Protein AF-A0A101I389-F1 (afdb_monomer)

Foldseek 3Di:
DDDAADEDPDACVPCVVVVVVQVPDPDAHHYEYEARRADPVVCVVCVVVPHDYHHHHHPVVVCCVPPND

Secondary structure (DSSP, 8-state):
---SEEEE-S-GGG-HHHHHHHTTSSS--EEEE-TT---HHHHHHHHHTT--EEES--HHHHHHHHH--

Structure (mmCIF, N/CA/C/O backbone):
data_AF-A0A101I389-F1
#
_entry.id   AF-A0A101I389-F1
#
loop_
_atom_site.group_PDB
_atom_site.id
_atom_site.type_symbol
_atom_site.label_atom_id
_atom_site.label_alt_id
_atom_site.label_comp_id
_atom_site.label_asym_id
_atom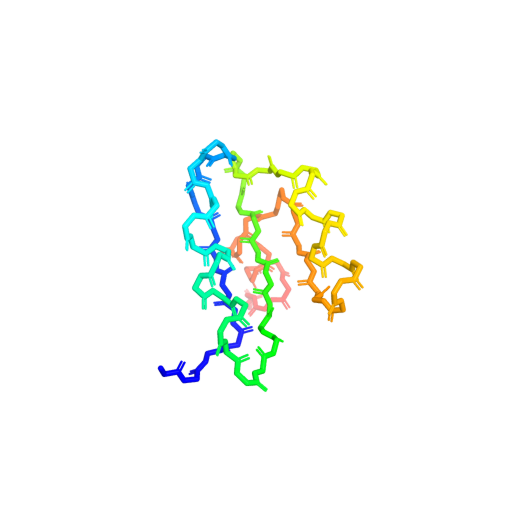_site.label_entity_id
_atom_site.label_seq_id
_atom_site.pdbx_PDB_ins_code
_atom_site.Cartn_x
_atom_site.Cartn_y
_atom_site.Cartn_z
_atom_site.occupancy
_atom_site.B_iso_or_equiv
_atom_site.auth_seq_id
_atom_site.auth_comp_id
_atom_site.auth_asym_id
_atom_site.auth_atom_id
_atom_site.pdbx_PDB_model_num
ATOM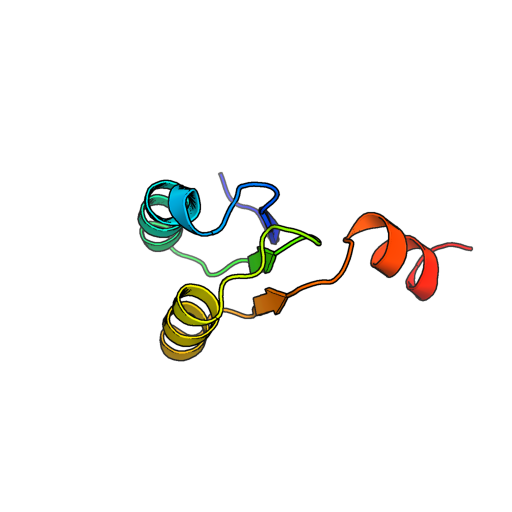 1 N N . ASP A 1 1 ? -15.149 -9.461 -4.461 1.00 69.50 1 ASP A N 1
ATOM 2 C CA . ASP A 1 1 ? -14.367 -10.599 -4.981 1.00 69.50 1 ASP A CA 1
ATOM 3 C C . ASP A 1 1 ? -13.047 -10.714 -4.254 1.00 69.50 1 ASP A C 1
ATOM 5 O O . ASP A 1 1 ? -12.537 -9.704 -3.783 1.00 69.50 1 ASP A O 1
ATOM 9 N N . LYS A 1 2 ? -12.538 -11.937 -4.105 1.00 90.25 2 LYS A N 1
ATOM 10 C CA . LYS A 1 2 ? -11.243 -12.186 -3.470 1.00 90.25 2 LYS A CA 1
ATOM 11 C C . LYS A 1 2 ? -10.129 -11.884 -4.470 1.00 90.25 2 LYS A C 1
ATOM 13 O O . LYS A 1 2 ? -10.201 -12.344 -5.607 1.00 90.25 2 LYS A O 1
ATOM 18 N N . PHE 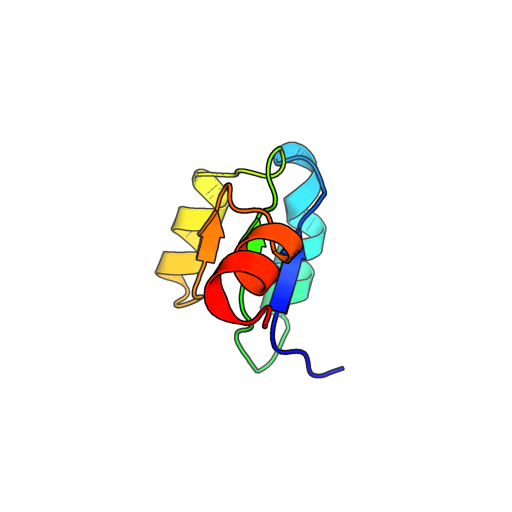A 1 3 ? -9.121 -11.134 -4.044 1.00 96.69 3 PHE A N 1
ATOM 19 C CA . PHE A 1 3 ? -7.943 -10.820 -4.846 1.00 96.69 3 PHE A CA 1
ATOM 20 C C . PHE A 1 3 ? -6.705 -10.764 -3.949 1.00 96.69 3 PHE A C 1
ATOM 22 O O . PHE A 1 3 ? -6.819 -10.538 -2.747 1.00 96.69 3 PHE A O 1
ATOM 29 N N . ASP A 1 4 ? -5.525 -10.965 -4.533 1.00 98.00 4 ASP A N 1
ATOM 30 C CA . ASP A 1 4 ? -4.281 -11.074 -3.762 1.00 98.00 4 ASP A CA 1
ATOM 31 C C . ASP A 1 4 ? -3.475 -9.768 -3.727 1.00 98.00 4 ASP A C 1
ATOM 33 O O . ASP A 1 4 ? -2.724 -9.541 -2.782 1.00 98.00 4 ASP A O 1
ATOM 37 N N . ILE A 1 5 ? -3.630 -8.892 -4.732 1.00 98.19 5 ILE A N 1
ATOM 38 C CA . ILE A 1 5 ? -2.877 -7.633 -4.860 1.00 98.19 5 ILE A CA 1
ATOM 39 C C . ILE A 1 5 ? -3.802 -6.472 -5.255 1.00 98.19 5 ILE A C 1
ATOM 41 O O . ILE A 1 5 ? -4.474 -6.526 -6.283 1.00 98.19 5 ILE A O 1
ATOM 45 N N . LEU A 1 6 ? -3.784 -5.392 -4.469 1.00 98.06 6 LEU A N 1
ATOM 46 C CA . LEU A 1 6 ? -4.308 -4.071 -4.814 1.00 98.06 6 LEU A CA 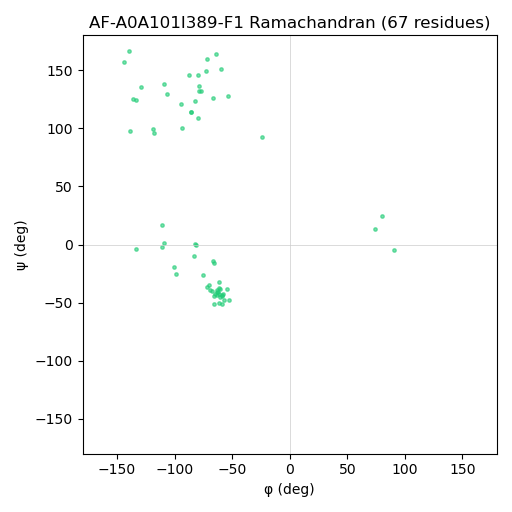1
ATOM 47 C C . LEU A 1 6 ? -3.178 -3.212 -5.398 1.00 98.06 6 LEU A C 1
ATOM 49 O O . LEU A 1 6 ? -2.380 -2.636 -4.658 1.00 98.06 6 LEU A O 1
ATOM 53 N N . ALA A 1 7 ? -3.121 -3.089 -6.723 1.00 98.25 7 ALA A N 1
ATOM 54 C CA . ALA A 1 7 ? -2.181 -2.186 -7.385 1.00 98.25 7 ALA A CA 1
ATOM 55 C C . ALA A 1 7 ? -2.760 -0.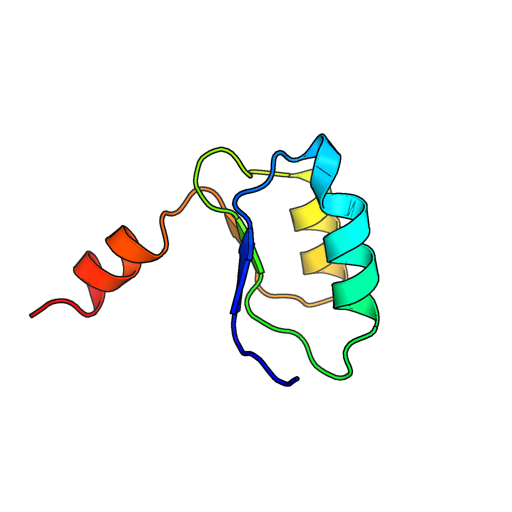762 -7.485 1.00 98.25 7 ALA A C 1
ATOM 57 O O . ALA A 1 7 ? -3.741 -0.526 -8.190 1.00 98.25 7 ALA A O 1
ATOM 58 N N . LEU A 1 8 ? -2.144 0.199 -6.795 1.00 98.06 8 LEU A N 1
ATOM 59 C CA . LEU A 1 8 ? -2.554 1.602 -6.783 1.00 98.06 8 LEU A CA 1
ATOM 60 C C . LEU A 1 8 ? -1.769 2.410 -7.821 1.00 98.06 8 LEU A C 1
ATOM 62 O O . LEU A 1 8 ? -0.548 2.510 -7.740 1.00 98.06 8 LEU A O 1
ATOM 66 N N . PHE A 1 9 ? -2.499 3.026 -8.755 1.00 98.06 9 PHE A N 1
ATOM 67 C CA . PHE A 1 9 ? -1.992 3.990 -9.750 1.00 98.06 9 PHE A CA 1
ATOM 68 C C . PHE A 1 9 ? -2.499 5.422 -9.503 1.00 98.06 9 PHE A C 1
ATOM 70 O O . PHE A 1 9 ? -2.185 6.342 -10.253 1.00 98.06 9 PHE A O 1
ATOM 77 N N . ILE A 1 10 ? -3.342 5.606 -8.486 1.00 97.44 10 ILE A N 1
ATOM 78 C CA . ILE A 1 10 ? -3.957 6.889 -8.148 1.00 97.44 10 ILE A CA 1
ATOM 79 C C . ILE A 1 10 ? -3.064 7.693 -7.204 1.00 97.44 10 ILE A C 1
ATOM 81 O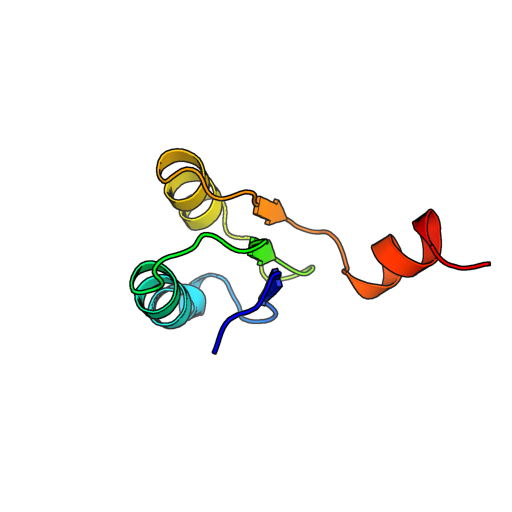 O . ILE A 1 10 ? -2.392 7.130 -6.334 1.00 97.44 10 ILE A O 1
ATOM 85 N N . SER A 1 11 ? -3.099 9.016 -7.361 1.00 97.31 11 SER A N 1
ATOM 86 C CA . SER A 1 11 ? -2.316 9.944 -6.549 1.00 97.31 11 SER A CA 1
ATOM 87 C C . SER A 1 11 ? -2.654 9.828 -5.051 1.00 97.31 11 SER A C 1
ATOM 89 O O . SER A 1 11 ? -3.790 9.481 -4.705 1.00 97.31 11 SER A O 1
ATOM 91 N N . PRO A 1 12 ? -1.701 10.123 -4.147 1.00 97.31 12 PRO A N 1
ATOM 92 C CA . PRO A 1 12 ? -1.860 9.915 -2.701 1.00 97.31 12 PRO A CA 1
ATOM 93 C C . PRO A 1 12 ? -3.104 10.575 -2.092 1.00 97.31 12 PRO A C 1
ATOM 95 O O . PRO A 1 12 ? -3.796 9.974 -1.271 1.00 97.31 12 PRO A O 1
ATOM 98 N N . ASP A 1 13 ? -3.440 11.779 -2.554 1.00 97.12 13 ASP A N 1
ATOM 99 C CA . ASP A 1 13 ? -4.603 12.572 -2.137 1.00 97.12 13 ASP A CA 1
ATOM 100 C C . ASP A 1 13 ? -5.955 11.941 -2.515 1.00 97.12 13 ASP A C 1
ATOM 102 O O . ASP A 1 13 ? -6.989 12.311 -1.961 1.00 97.12 13 ASP A O 1
ATOM 106 N N . ARG A 1 14 ? -5.963 10.961 -3.426 1.00 97.75 14 ARG A N 1
ATOM 107 C CA . ARG A 1 14 ? -7.173 10.277 -3.909 1.00 97.75 14 ARG A CA 1
ATOM 108 C C . ARG A 1 14 ? -7.304 8.837 -3.425 1.00 97.75 14 ARG A C 1
ATOM 110 O O . ARG A 1 14 ? -8.272 8.173 -3.782 1.00 97.75 14 ARG A O 1
ATOM 117 N N . GLN A 1 15 ? -6.367 8.344 -2.614 1.00 97.81 15 GLN A N 1
ATOM 118 C CA . GLN A 1 15 ? -6.346 6.941 -2.185 1.00 97.81 15 GLN A CA 1
ATOM 119 C C . GLN A 1 15 ? -7.392 6.597 -1.121 1.00 97.81 15 GLN A C 1
ATOM 121 O O . GLN A 1 15 ? -7.820 5.446 -1.063 1.00 97.81 15 GLN A O 1
ATOM 126 N N . ARG A 1 16 ? -7.837 7.567 -0.305 1.00 97.31 16 ARG A N 1
ATOM 127 C CA . ARG A 1 16 ? -8.685 7.293 0.871 1.00 97.31 16 ARG A CA 1
ATOM 128 C C . ARG A 1 16 ? -9.934 6.451 0.564 1.00 97.31 16 ARG A C 1
ATOM 130 O O . ARG A 1 16 ? -10.099 5.451 1.254 1.00 97.31 16 ARG A O 1
ATOM 137 N N . PRO A 1 17 ? -10.749 6.742 -0.470 1.00 98.00 17 PRO A N 1
ATOM 138 C CA . PRO A 1 17 ? -11.939 5.937 -0.752 1.00 98.00 17 PRO A CA 1
ATOM 139 C C . PRO A 1 17 ? -11.617 4.468 -1.057 1.00 98.00 17 PRO A C 1
ATOM 141 O O . PRO A 1 17 ? -12.318 3.573 -0.601 1.00 98.00 17 PRO A O 1
ATOM 144 N N . VAL A 1 18 ? -10.519 4.209 -1.777 1.00 97.50 18 VAL A N 1
ATOM 145 C CA . VAL A 1 18 ? -10.086 2.841 -2.103 1.00 97.50 18 VAL A CA 1
ATOM 146 C C . VAL A 1 18 ? -9.597 2.111 -0.852 1.00 97.50 18 VAL A C 1
ATOM 148 O O . VAL A 1 18 ? -9.883 0.930 -0.679 1.00 97.50 18 VAL A O 1
ATOM 151 N N . LEU A 1 19 ? -8.883 2.807 0.037 1.00 97.38 19 LEU A N 1
ATOM 152 C CA . LEU A 1 19 ? -8.411 2.234 1.300 1.00 97.38 19 LEU A CA 1
ATOM 153 C C . LEU A 1 19 ? -9.567 1.972 2.280 1.00 97.38 19 LEU A C 1
ATOM 155 O O . LEU A 1 19 ? -9.553 0.963 2.977 1.00 97.38 19 LEU A O 1
ATOM 159 N N . ASP A 1 20 ? -10.597 2.821 2.289 1.00 97.62 20 ASP A N 1
ATOM 160 C CA . ASP A 1 20 ? -11.819 2.592 3.069 1.00 97.62 20 ASP A CA 1
ATOM 161 C C . ASP A 1 20 ? -12.570 1.339 2.602 1.00 97.62 20 ASP A C 1
ATOM 163 O O . ASP A 1 20 ? -13.107 0.592 3.420 1.00 97.62 20 ASP A O 1
ATOM 167 N N . ASP A 1 21 ? -12.617 1.095 1.291 1.00 96.75 21 ASP A N 1
ATOM 168 C CA . ASP A 1 21 ? -13.219 -0.116 0.732 1.00 96.75 21 ASP A CA 1
ATOM 169 C C . ASP A 1 21 ? -12.361 -1.360 0.988 1.00 96.75 21 ASP A C 1
ATOM 171 O O . ASP A 1 21 ? -12.904 -2.422 1.299 1.00 96.75 21 ASP A O 1
ATOM 175 N N . LEU A 1 22 ? -11.032 -1.224 0.936 1.00 97.12 22 LEU A N 1
ATOM 176 C CA . LEU A 1 22 ? -10.087 -2.286 1.280 1.00 97.12 22 LEU A CA 1
ATOM 177 C C . LEU A 1 22 ? -10.294 -2.789 2.718 1.00 97.12 22 LEU A C 1
ATOM 179 O O . LEU A 1 22 ? -10.307 -3.994 2.953 1.00 97.12 22 LEU A O 1
ATOM 183 N N . GLU A 1 23 ? -10.506 -1.886 3.677 1.00 95.06 23 GLU A N 1
ATOM 184 C CA . GLU A 1 23 ? -10.697 -2.239 5.091 1.00 95.06 23 GLU A CA 1
ATOM 185 C C . GLU A 1 23 ? -11.986 -3.027 5.377 1.00 95.06 23 GLU A C 1
ATOM 187 O O . GLU A 1 23 ? -12.117 -3.614 6.451 1.00 95.06 23 GLU A O 1
ATOM 192 N N . LYS A 1 24 ? -12.931 -3.074 4.431 1.00 96.06 24 LYS A N 1
ATOM 193 C CA . LYS A 1 24 ? -14.171 -3.860 4.552 1.00 96.06 24 LYS A CA 1
ATOM 194 C C . LYS A 1 24 ? -13.982 -5.329 4.171 1.00 96.06 24 LYS A C 1
ATOM 196 O O . LYS A 1 24 ? -14.904 -6.120 4.368 1.00 96.06 24 LYS A O 1
ATOM 201 N N . LEU A 1 25 ? -12.837 -5.692 3.591 1.00 95.75 25 LEU A N 1
ATOM 202 C CA . LEU A 1 25 ? -12.541 -7.070 3.218 1.00 95.75 25 LEU A CA 1
ATOM 203 C C . LEU A 1 25 ? -12.255 -7.926 4.459 1.00 95.75 25 LEU A C 1
ATOM 205 O O . LEU A 1 25 ? -11.713 -7.469 5.461 1.00 95.75 25 LEU A O 1
ATOM 209 N N . ASP A 1 26 ? -12.583 -9.209 4.361 1.00 95.44 26 ASP A N 1
ATOM 210 C CA . ASP A 1 26 ? -12.297 -10.232 5.374 1.00 95.44 26 ASP A CA 1
ATOM 211 C C . ASP A 1 26 ? -10.860 -10.789 5.294 1.00 95.44 26 ASP A C 1
ATOM 213 O O . ASP A 1 26 ? -10.471 -11.652 6.082 1.00 95.44 26 ASP A O 1
ATOM 217 N N . HIS A 1 27 ? -10.057 -10.291 4.351 1.00 95.69 27 HIS A N 1
ATOM 218 C CA . HIS A 1 27 ? -8.668 -10.672 4.110 1.00 95.69 27 HIS A CA 1
ATOM 219 C C . HIS A 1 27 ? -7.811 -9.440 3.792 1.00 95.69 27 HIS A C 1
ATOM 221 O O . HIS A 1 27 ? -8.325 -8.359 3.516 1.00 95.69 27 HIS A O 1
ATOM 227 N N . LYS A 1 28 ? -6.484 -9.609 3.833 1.00 97.50 28 LYS A N 1
ATOM 228 C CA . LYS A 1 28 ? -5.507 -8.530 3.633 1.00 97.50 28 LYS A CA 1
ATOM 229 C C . LYS A 1 28 ? -4.645 -8.801 2.399 1.00 97.50 28 LYS A C 1
ATOM 231 O O . LYS A 1 28 ? -3.683 -9.558 2.511 1.00 97.50 28 LYS A O 1
ATOM 236 N N . PRO A 1 29 ? -4.984 -8.235 1.234 1.00 98.25 29 PRO A N 1
ATOM 237 C CA . PRO A 1 29 ? -4.146 -8.346 0.049 1.00 98.25 29 PRO A CA 1
ATOM 238 C C . PRO A 1 29 ? -2.856 -7.512 0.160 1.00 98.25 29 PRO A C 1
ATOM 240 O O . PRO A 1 29 ? -2.790 -6.513 0.877 1.00 98.25 29 PRO A O 1
ATOM 243 N N . VAL A 1 30 ? -1.885 -7.907 -0.663 1.00 98.62 30 VAL A N 1
ATOM 244 C CA . VAL A 1 30 ? -0.865 -7.087 -1.336 1.00 98.62 30 VAL A CA 1
ATOM 245 C C . VAL A 1 30 ? -1.176 -5.607 -1.581 1.00 98.62 30 VAL A C 1
ATOM 247 O O . VAL A 1 30 ? -1.734 -5.352 -2.643 1.00 98.62 30 VAL A O 1
ATOM 250 N N . VAL A 1 31 ? -0.849 -4.612 -0.746 1.00 98.56 31 VAL A N 1
ATOM 251 C CA . VAL A 1 31 ? -1.007 -3.208 -1.200 1.00 98.56 31 VAL A CA 1
ATOM 252 C C . VAL A 1 31 ? 0.235 -2.766 -1.967 1.00 98.56 31 VAL A C 1
ATOM 254 O O . VAL A 1 31 ? 1.316 -2.649 -1.400 1.00 98.56 31 VAL A O 1
ATOM 257 N N . TRP A 1 32 ? 0.092 -2.494 -3.264 1.00 98.75 32 TRP A N 1
ATOM 258 C CA . TRP A 1 32 ? 1.207 -2.150 -4.145 1.00 98.75 32 TRP A CA 1
ATOM 259 C C . TRP A 1 32 ? 1.041 -0.753 -4.744 1.00 98.75 32 TRP A C 1
ATOM 261 O O . TRP A 1 32 ? 0.349 -0.563 -5.744 1.00 98.75 32 TRP A O 1
ATOM 271 N N . MET A 1 33 ? 1.722 0.234 -4.169 1.00 98.50 33 MET A N 1
ATOM 272 C CA . MET A 1 33 ? 1.767 1.607 -4.675 1.00 98.50 33 MET A CA 1
ATOM 273 C C . MET A 1 33 ? 2.771 1.702 -5.828 1.00 98.50 33 MET A C 1
ATOM 275 O O . MET A 1 33 ? 3.984 1.605 -5.618 1.00 98.50 33 MET A O 1
ATOM 279 N N . GLN A 1 34 ? 2.257 1.866 -7.049 1.00 98.50 34 GLN A N 1
ATOM 280 C CA . GLN A 1 34 ? 3.073 2.076 -8.247 1.00 98.50 34 GLN A CA 1
ATOM 281 C C . GLN A 1 34 ? 3.863 3.393 -8.156 1.00 98.50 34 GLN A C 1
ATOM 283 O O . GLN A 1 34 ? 3.513 4.259 -7.349 1.00 98.50 34 GLN A O 1
ATOM 288 N N . PRO A 1 35 ? 4.900 3.582 -8.995 1.00 98.31 35 PRO A N 1
ATOM 289 C CA . PRO A 1 35 ? 5.596 4.858 -9.080 1.00 98.31 35 PRO A CA 1
ATOM 290 C C . PRO A 1 35 ? 4.622 6.015 -9.348 1.00 98.31 35 PRO A C 1
ATOM 292 O O . PRO A 1 35 ? 3.817 5.942 -10.278 1.00 98.31 35 PRO A O 1
ATOM 295 N N . GLY A 1 36 ? 4.686 7.069 -8.533 1.00 97.38 36 GLY A N 1
ATOM 296 C CA . GLY A 1 36 ? 3.761 8.210 -8.560 1.00 97.38 36 GLY A CA 1
ATOM 297 C C . GLY A 1 36 ? 2.519 8.073 -7.663 1.00 97.38 36 GLY A C 1
ATOM 298 O O . GLY A 1 36 ? 1.742 9.023 -7.554 1.00 97.38 36 GLY A O 1
ATOM 299 N N . ALA A 1 37 ? 2.321 6.920 -7.017 1.00 98.31 37 ALA A N 1
ATOM 300 C CA . ALA A 1 37 ? 1.244 6.662 -6.057 1.00 98.31 37 ALA A CA 1
ATOM 301 C C . ALA A 1 37 ? 1.763 6.502 -4.611 1.00 98.31 37 ALA A C 1
ATOM 303 O O . ALA A 1 37 ? 1.063 5.968 -3.752 1.00 98.31 37 ALA A O 1
ATOM 304 N N . GLU A 1 38 ? 2.992 6.924 -4.317 1.00 98.44 38 GLU A N 1
ATOM 305 C CA . GLU A 1 38 ? 3.626 6.757 -3.009 1.00 98.44 38 GLU A CA 1
ATOM 306 C C . GLU A 1 38 ? 2.924 7.573 -1.919 1.00 98.44 38 GLU A C 1
ATOM 308 O O . GLU A 1 38 ? 2.781 8.787 -2.030 1.00 98.44 38 GLU A O 1
ATOM 313 N N . ASN A 1 39 ? 2.528 6.920 -0.826 1.00 98.38 39 ASN A N 1
ATOM 314 C CA . ASN A 1 39 ? 1.826 7.567 0.276 1.00 98.38 39 ASN A CA 1
ATOM 315 C C . ASN A 1 39 ? 2.345 7.064 1.630 1.00 98.38 39 ASN A C 1
ATOM 317 O O . ASN A 1 39 ? 1.933 6.009 2.109 1.00 98.38 39 ASN A O 1
ATOM 321 N N . ASP A 1 40 ? 3.252 7.826 2.247 1.00 98.50 40 ASP A N 1
ATOM 322 C CA . ASP A 1 40 ? 3.910 7.461 3.512 1.00 98.50 40 ASP A CA 1
ATOM 323 C C . ASP A 1 40 ? 2.919 7.311 4.672 1.00 98.50 40 ASP A C 1
ATOM 325 O O . ASP A 1 40 ? 3.057 6.418 5.510 1.00 98.50 40 ASP A O 1
ATOM 329 N N . THR A 1 41 ? 1.899 8.172 4.713 1.00 98.31 41 THR A N 1
ATOM 330 C CA . THR A 1 41 ? 0.854 8.120 5.738 1.00 98.31 41 THR A CA 1
ATOM 331 C C . THR A 1 41 ? 0.034 6.843 5.596 1.00 98.31 41 THR A C 1
ATOM 333 O O . THR A 1 41 ? -0.089 6.092 6.562 1.00 98.31 41 THR A O 1
ATOM 336 N N . ALA A 1 42 ? -0.458 6.550 4.388 1.00 98.12 42 ALA A N 1
ATOM 337 C CA . ALA A 1 42 ? -1.220 5.330 4.141 1.00 98.12 42 ALA A CA 1
ATOM 338 C C . ALA A 1 42 ? -0.376 4.068 4.359 1.00 98.12 42 ALA A C 1
ATOM 340 O O . ALA A 1 42 ? -0.862 3.111 4.952 1.00 98.12 42 ALA A O 1
ATOM 341 N N . GLU A 1 43 ? 0.891 4.056 3.932 1.00 98.62 43 GLU A N 1
ATOM 342 C CA . GLU A 1 43 ? 1.797 2.929 4.170 1.00 98.62 43 GLU A CA 1
ATOM 343 C C . GLU A 1 43 ? 1.924 2.623 5.665 1.00 98.62 43 GLU A C 1
ATOM 345 O O . GLU A 1 43 ? 1.815 1.462 6.064 1.00 98.62 43 GLU A O 1
ATOM 350 N N . LYS A 1 44 ? 2.140 3.652 6.493 1.00 98.62 44 LYS A N 1
ATOM 351 C CA . LYS A 1 44 ? 2.249 3.485 7.943 1.00 98.62 44 LYS A CA 1
ATOM 352 C C . LYS A 1 44 ? 0.959 2.913 8.534 1.00 98.62 44 LYS A C 1
ATOM 354 O O . LYS A 1 44 ? 1.020 1.911 9.242 1.00 98.62 44 LYS A O 1
ATOM 359 N N . GLU A 1 45 ? -0.190 3.507 8.213 1.00 98.38 45 GLU A N 1
ATOM 360 C CA . GLU A 1 45 ? -1.500 3.054 8.707 1.00 98.38 45 GLU A CA 1
ATOM 361 C C . GLU A 1 45 ? -1.799 1.602 8.300 1.00 98.38 45 GLU A C 1
ATOM 363 O O . GLU A 1 45 ? -2.260 0.797 9.111 1.00 98.38 45 GLU A O 1
ATOM 368 N N . LEU A 1 46 ? -1.509 1.241 7.049 1.00 98.44 46 LEU A N 1
ATOM 369 C CA . LEU A 1 46 ? -1.706 -0.109 6.524 1.00 98.44 46 LEU A CA 1
ATOM 370 C C . LEU A 1 46 ? -0.790 -1.122 7.221 1.00 98.44 46 LEU A C 1
ATOM 372 O O . LEU A 1 46 ? -1.256 -2.182 7.644 1.00 98.44 46 LEU A O 1
ATOM 376 N N . LYS A 1 47 ? 0.491 -0.792 7.416 1.00 98.50 47 LYS A N 1
ATOM 377 C CA . LYS A 1 47 ? 1.433 -1.654 8.147 1.00 98.50 47 LYS A CA 1
ATOM 378 C C . LYS A 1 47 ? 1.014 -1.858 9.603 1.00 98.50 47 LYS A C 1
ATOM 380 O O . LYS A 1 47 ? 1.057 -2.986 10.086 1.00 98.50 47 LYS A O 1
ATOM 385 N N . GLU A 1 48 ? 0.541 -0.813 10.284 1.00 98.44 48 GLU A N 1
ATOM 386 C CA . GLU A 1 48 ? -0.005 -0.914 11.650 1.00 98.44 48 GLU A CA 1
ATOM 387 C C . GLU A 1 48 ? -1.242 -1.827 11.716 1.00 98.44 48 GLU A C 1
ATOM 389 O O . GLU A 1 48 ? -1.437 -2.549 12.694 1.00 98.44 48 GLU A O 1
ATOM 394 N N . LYS A 1 49 ? -2.043 -1.870 10.645 1.00 97.31 49 LYS A N 1
ATOM 395 C CA . LYS A 1 49 ? -3.181 -2.793 10.490 1.00 97.31 49 LYS A CA 1
ATOM 396 C C . LYS A 1 49 ? -2.770 -4.196 10.017 1.00 97.31 49 LYS A C 1
ATOM 398 O O . LYS A 1 49 ? -3.625 -5.080 9.894 1.00 97.31 49 LYS A O 1
ATOM 403 N N . GLY A 1 50 ? -1.480 -4.442 9.789 1.00 98.06 50 GLY A N 1
ATOM 404 C CA . GLY A 1 50 ? -0.923 -5.737 9.396 1.00 98.06 50 GLY A CA 1
ATOM 405 C C . GLY A 1 50 ? -1.061 -6.067 7.909 1.00 98.06 50 GLY A C 1
ATOM 406 O O . GLY A 1 50 ? -1.106 -7.246 7.567 1.00 98.06 50 GLY A O 1
ATOM 407 N N . TYR A 1 51 ? -1.180 -5.060 7.043 1.00 98.56 51 TYR A N 1
ATOM 408 C CA . TYR A 1 51 ? -1.036 -5.244 5.599 1.00 98.56 51 TYR A CA 1
ATOM 409 C C . TYR A 1 51 ? 0.444 -5.304 5.215 1.00 98.56 51 TYR A C 1
ATOM 411 O O . TYR A 1 51 ? 1.281 -4.593 5.778 1.00 98.56 51 TYR A O 1
ATOM 419 N N . GLU A 1 52 ? 0.753 -6.103 4.200 1.00 98.56 52 GLU A N 1
ATOM 420 C CA . GLU A 1 52 ? 1.997 -5.961 3.454 1.00 98.56 52 GLU A CA 1
ATOM 421 C C . GLU A 1 52 ? 1.848 -4.801 2.461 1.00 98.56 52 GLU A C 1
ATOM 423 O O . GLU A 1 52 ? 0.806 -4.650 1.816 1.00 98.56 52 GLU A O 1
ATOM 428 N N . VAL A 1 53 ? 2.878 -3.957 2.363 1.00 98.50 53 VAL A N 1
ATOM 429 C CA . VAL A 1 53 ? 2.867 -2.781 1.489 1.00 98.50 53 VAL A CA 1
ATOM 430 C C . VAL A 1 53 ? 4.169 -2.703 0.701 1.00 98.50 53 VAL A C 1
ATOM 432 O O . VAL A 1 53 ? 5.250 -2.641 1.290 1.00 98.50 53 VAL A O 1
ATOM 435 N N . VAL A 1 54 ? 4.050 -2.647 -0.624 1.00 98.44 54 VAL A N 1
ATOM 436 C CA . VAL A 1 54 ? 5.133 -2.360 -1.570 1.00 98.44 54 VAL A CA 1
ATOM 437 C C . VAL A 1 54 ? 4.934 -0.944 -2.103 1.00 98.44 54 VAL A C 1
ATOM 439 O O . VAL A 1 54 ? 3.842 -0.605 -2.556 1.00 98.44 54 VAL A O 1
ATOM 442 N N . LYS A 1 55 ? 5.973 -0.105 -2.058 1.00 97.88 55 LYS A N 1
ATOM 443 C CA . LYS A 1 55 ? 5.889 1.312 -2.443 1.00 97.88 55 LYS A CA 1
ATOM 444 C C . LYS A 1 55 ? 6.985 1.703 -3.429 1.00 97.88 55 LYS A C 1
ATOM 446 O O . LYS A 1 55 ? 8.143 1.354 -3.223 1.00 97.88 55 LYS A O 1
ATOM 451 N N . GLY A 1 5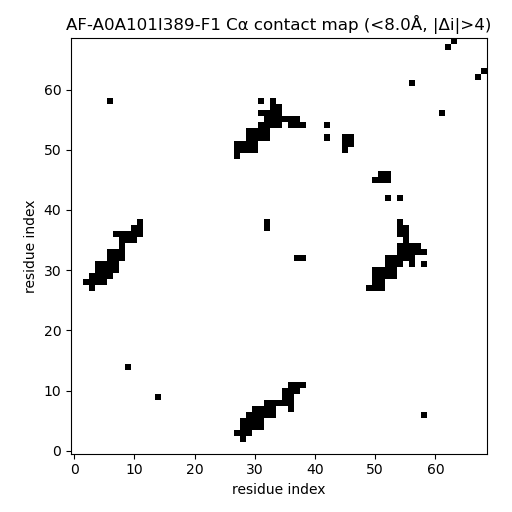6 ? 6.614 2.446 -4.474 1.00 94.81 56 GLY A N 1
ATOM 452 C CA . GLY A 1 56 ? 7.548 3.023 -5.448 1.00 94.81 56 GLY A CA 1
ATOM 453 C C . GLY A 1 56 ? 8.151 2.010 -6.428 1.00 94.81 56 GLY A C 1
ATOM 454 O O . GLY A 1 56 ? 9.117 2.320 -7.120 1.00 94.81 56 GLY A O 1
ATOM 455 N N . ALA A 1 57 ? 7.599 0.796 -6.505 1.00 96.06 57 ALA A N 1
ATOM 456 C CA . ALA A 1 57 ? 8.040 -0.242 -7.434 1.00 96.06 57 ALA A CA 1
ATOM 457 C C . ALA A 1 57 ? 6.990 -0.458 -8.527 1.00 96.06 57 ALA A C 1
ATOM 459 O O . ALA A 1 57 ? 5.795 -0.510 -8.241 1.00 96.06 57 ALA A O 1
ATOM 460 N N . CYS A 1 58 ? 7.411 -0.618 -9.782 1.00 97.81 58 CYS A N 1
ATOM 461 C CA . CYS A 1 58 ? 6.489 -0.972 -10.859 1.00 97.81 58 CYS A CA 1
ATOM 462 C C . CYS A 1 58 ? 6.238 -2.485 -10.860 1.00 97.81 58 CYS A C 1
ATOM 464 O O . CYS A 1 58 ? 7.189 -3.249 -11.005 1.00 97.81 58 CYS A O 1
ATOM 466 N N . LEU A 1 59 ? 4.971 -2.914 -10.764 1.00 97.38 59 LEU A N 1
ATOM 467 C CA . LEU A 1 59 ? 4.624 -4.346 -10.701 1.00 97.38 59 LEU A CA 1
ATOM 468 C C . LEU A 1 59 ? 5.140 -5.090 -11.941 1.00 97.38 59 LEU A C 1
ATOM 470 O O . LEU A 1 59 ? 5.735 -6.156 -11.818 1.00 97.38 59 LEU A O 1
ATOM 474 N N . MET A 1 60 ? 4.960 -4.496 -13.126 1.00 97.50 60 MET A N 1
ATOM 475 C CA . MET A 1 60 ? 5.422 -5.067 -14.393 1.00 97.50 60 MET A CA 1
ATOM 476 C C . MET A 1 60 ? 6.938 -5.280 -14.392 1.00 97.50 60 MET A C 1
ATOM 478 O O . MET A 1 60 ? 7.393 -6.382 -14.678 1.00 97.50 60 MET A O 1
ATOM 482 N N . MET A 1 61 ? 7.715 -4.248 -14.044 1.00 97.94 61 MET A N 1
ATOM 483 C CA . MET A 1 61 ? 9.178 -4.339 -14.038 1.00 97.94 61 MET A CA 1
ATOM 484 C C . MET A 1 61 ? 9.671 -5.333 -12.988 1.00 97.94 61 MET A C 1
ATOM 486 O O . MET A 1 61 ? 10.551 -6.136 -13.277 1.00 97.94 61 MET A O 1
ATOM 490 N N . THR A 1 62 ? 9.091 -5.317 -11.784 1.00 97.75 62 THR A N 1
ATOM 491 C CA . THR A 1 62 ? 9.433 -6.283 -10.735 1.00 97.75 62 THR A CA 1
ATOM 492 C C . THR A 1 62 ? 9.141 -7.709 -11.195 1.00 97.75 62 THR A C 1
ATOM 494 O O . THR A 1 62 ? 10.000 -8.575 -11.066 1.00 97.75 62 THR A O 1
ATOM 497 N N . HIS A 1 63 ? 7.980 -7.951 -11.805 1.00 96.94 63 HIS A N 1
ATOM 498 C CA . HIS A 1 63 ? 7.646 -9.263 -12.350 1.00 96.94 63 HIS A CA 1
ATOM 499 C C . HIS A 1 63 ? 8.601 -9.679 -13.476 1.00 96.94 63 HIS A C 1
ATOM 501 O O . HIS A 1 63 ? 9.047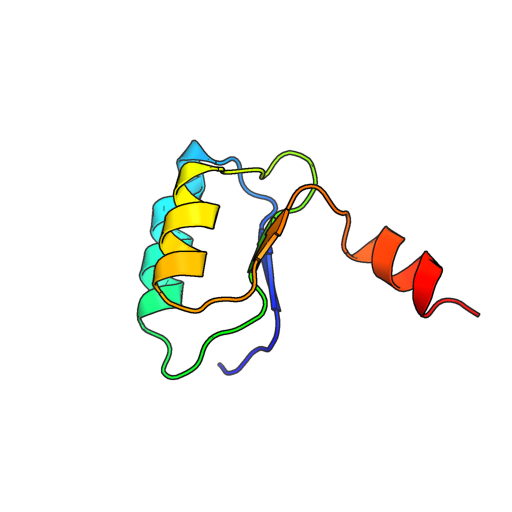 -10.817 -13.499 1.00 96.94 63 HIS A O 1
ATOM 507 N N . GLN A 1 64 ? 8.954 -8.781 -14.398 1.00 97.56 64 GLN A N 1
ATOM 508 C CA . GLN A 1 64 ? 9.917 -9.088 -15.462 1.00 97.56 64 GLN A CA 1
ATOM 509 C C . GLN A 1 64 ? 11.300 -9.453 -14.913 1.00 97.56 64 GLN A C 1
ATOM 511 O O . GLN A 1 64 ? 11.900 -10.403 -15.393 1.00 97.56 64 GLN A O 1
ATOM 516 N N . VAL A 1 65 ? 11.797 -8.737 -13.901 1.00 96.94 65 VAL A N 1
ATOM 517 C CA . VAL A 1 65 ? 13.133 -8.985 -13.328 1.00 96.94 65 VAL A CA 1
ATOM 518 C C . VAL A 1 65 ? 13.216 -10.323 -12.594 1.00 96.94 65 VAL A C 1
ATOM 520 O O . VAL A 1 65 ? 14.244 -10.988 -12.670 1.00 96.94 65 VAL A O 1
ATOM 523 N N . TYR A 1 66 ? 12.169 -10.700 -11.857 1.00 96.00 66 TYR A N 1
ATOM 524 C CA . TYR A 1 66 ? 12.209 -11.888 -10.996 1.00 96.00 66 TYR A CA 1
ATOM 525 C C . TYR A 1 66 ? 11.535 -13.124 -11.598 1.00 96.00 66 TYR A C 1
ATOM 527 O O . TYR A 1 66 ? 11.803 -14.232 -11.138 1.00 96.00 66 TYR A O 1
ATOM 535 N N . CYS A 1 67 ? 10.668 -12.944 -12.595 1.00 95.75 67 CYS A N 1
ATOM 536 C CA . CYS A 1 67 ? 9.849 -14.010 -13.173 1.00 95.75 67 CYS A CA 1
ATOM 537 C C . CYS A 1 67 ? 9.842 -14.018 -14.710 1.00 95.75 67 CYS A C 1
ATOM 539 O O . CYS A 1 67 ? 9.178 -14.872 -15.292 1.00 95.75 67 CYS A O 1
ATOM 541 N N . GLY A 1 68 ? 10.482 -13.049 -15.372 1.00 83.81 68 GLY A N 1
ATOM 542 C CA . GLY A 1 68 ? 10.684 -13.093 -16.819 1.00 83.81 68 GLY A CA 1
ATOM 543 C C . GLY A 1 68 ? 11.810 -14.066 -17.155 1.00 83.81 68 GLY A C 1
ATOM 544 O O . GLY A 1 68 ? 12.856 -14.010 -16.511 1.00 83.81 68 GLY A O 1
ATOM 545 N N . ASP A 1 69 ? 11.567 -14.951 -18.124 1.00 66.94 69 ASP A N 1
ATOM 546 C CA . ASP A 1 69 ? 12.571 -15.874 -18.677 1.00 66.94 69 ASP A CA 1
ATOM 547 C C . ASP A 1 69 ? 13.800 -15.143 -19.252 1.00 66.94 69 ASP A C 1
ATOM 549 O O . ASP A 1 69 ? 13.614 -14.119 -19.958 1.00 66.94 69 ASP A O 1
#

Solvent-accessible surface area (bac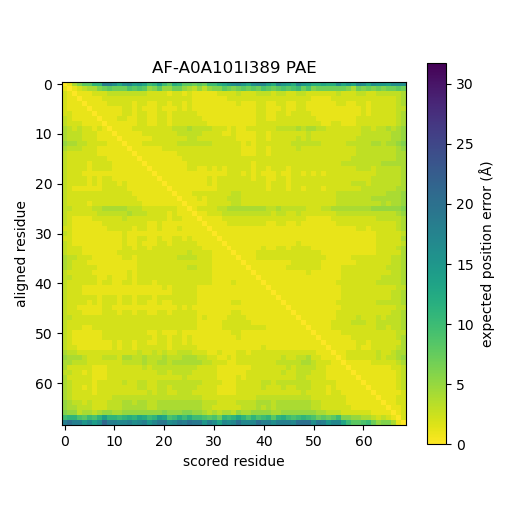kbone atoms only — not comparable to full-atom values): 4137 Å² total; per-residue (Å²): 134,93,70,64,65,48,75,36,80,53,44,51,94,67,38,61,68,59,53,58,57,52,70,71,49,96,66,79,37,42,38,32,20,22,68,79,16,60,37,73,67,59,49,51,56,39,44,76,73,69,35,58,74,47,68,59,50,48,67,67,60,53,44,44,74,78,70,49,133

Sequence (69 aa):
DKFDILALFISPDRQRPVLDDLEKLDHKPVVWMQPGAENDTAEKELKEKGYEVVKGACLMMTHQVYCGD

Mean predicted aligned error: 2.39 Å

pLDDT: mean 96.46, std 5.31, range [66.94, 98.75]

Radius of gyration: 12.22 Å; Cα contacts (8 Å, |Δi|>4): 87; chains: 1; bounding box: 28×28×30 Å

Nearest PDB structures (foldseek):
  3qa9-assembly1_A  TM=8.616E-01  e=1.132E-03  Escherichia coli
  5gkj-assembly1_A  TM=3.359E-01  e=2.371E+00  Thermococcus kodakarensis KOD1
  2vld-assembly1_B  TM=3.385E-01  e=3.115E+00  Pyrococcus abyssi